Protein AF-A0A8H5HYQ1-F1 (afdb_monomer_lite)

Structure (mmCIF, N/CA/C/O backbone):
data_AF-A0A8H5HYQ1-F1
#
_entry.id   AF-A0A8H5HYQ1-F1
#
loop_
_atom_site.group_PDB
_atom_site.id
_atom_site.type_symbol
_atom_site.label_atom_id
_atom_site.label_alt_id
_atom_site.label_comp_id
_atom_site.label_asym_id
_atom_site.label_entity_id
_atom_site.label_seq_id
_atom_site.pdbx_PDB_ins_code
_atom_site.Cartn_x
_atom_site.Cartn_y
_atom_site.Cartn_z
_atom_site.occupancy
_atom_site.B_iso_or_equiv
_atom_site.auth_seq_id
_atom_site.auth_comp_id
_atom_site.auth_asym_id
_atom_site.auth_atom_id
_atom_site.pdbx_PDB_model_num
ATOM 1 N N . MET A 1 1 ? 40.326 -17.435 -28.764 1.00 46.94 1 MET A N 1
ATOM 2 C CA . MET A 1 1 ? 39.701 -17.012 -30.034 1.00 46.94 1 MET A CA 1
ATOM 3 C C . MET A 1 1 ? 38.379 -17.760 -30.106 1.00 46.94 1 MET A C 1
ATOM 5 O O . MET A 1 1 ? 38.432 -18.974 -30.221 1.00 46.94 1 MET A O 1
ATOM 9 N N . ARG A 1 2 ? 37.242 -17.091 -29.858 1.00 49.41 2 ARG A N 1
ATOM 10 C CA . ARG A 1 2 ? 35.913 -17.736 -29.906 1.00 49.41 2 ARG A CA 1
ATOM 11 C C . ARG A 1 2 ? 35.528 -17.950 -31.368 1.00 49.41 2 ARG A C 1
ATOM 13 O O . ARG A 1 2 ? 35.773 -17.050 -32.174 1.00 49.41 2 ARG A O 1
ATOM 20 N N . ARG A 1 3 ? 35.008 -19.128 -31.711 1.00 57.31 3 ARG A N 1
ATOM 21 C CA . ARG A 1 3 ? 34.510 -19.424 -33.058 1.00 57.31 3 ARG A CA 1
ATOM 22 C C . ARG A 1 3 ? 33.040 -18.992 -33.156 1.00 57.31 3 ARG A C 1
ATOM 24 O O . ARG A 1 3 ? 32.338 -18.969 -32.151 1.00 57.31 3 ARG A O 1
ATOM 31 N N . ALA A 1 4 ? 32.608 -18.559 -34.339 1.00 58.28 4 ALA A N 1
ATOM 32 C CA . ALA A 1 4 ? 31.285 -17.952 -34.549 1.00 58.28 4 ALA A CA 1
ATOM 33 C C . ALA A 1 4 ? 30.111 -18.942 -34.385 1.00 58.28 4 ALA A C 1
ATOM 35 O O . ALA A 1 4 ? 28.963 -18.530 -34.296 1.00 58.28 4 ALA A O 1
ATOM 36 N N . ASP A 1 5 ? 30.403 -20.239 -34.350 1.00 63.41 5 ASP A N 1
ATOM 37 C CA . ASP A 1 5 ? 29.466 -21.348 -34.176 1.00 63.41 5 ASP A CA 1
ATOM 38 C C . ASP A 1 5 ? 29.209 -21.724 -32.704 1.00 63.41 5 ASP A C 1
ATOM 40 O O . ASP A 1 5 ? 28.257 -22.445 -32.428 1.00 63.41 5 ASP A O 1
ATOM 44 N N . GLU A 1 6 ? 29.987 -21.192 -31.754 1.00 57.41 6 GLU A N 1
ATOM 45 C CA . GLU A 1 6 ? 29.862 -21.466 -30.308 1.00 57.41 6 GLU A CA 1
ATOM 46 C C . GLU A 1 6 ? 29.068 -20.377 -29.552 1.00 57.41 6 GLU A C 1
ATOM 48 O O . GLU A 1 6 ? 28.927 -20.432 -28.332 1.00 57.41 6 GLU A O 1
ATOM 53 N N . GLU A 1 7 ? 28.542 -19.358 -30.245 1.00 50.81 7 GLU A N 1
ATOM 54 C CA . GLU A 1 7 ? 27.886 -18.197 -29.611 1.00 50.81 7 GLU A CA 1
ATOM 55 C C . GLU A 1 7 ? 26.589 -18.557 -28.853 1.00 50.81 7 GLU A C 1
ATOM 57 O O . GLU A 1 7 ? 26.185 -17.826 -27.947 1.00 50.81 7 GLU A O 1
ATOM 62 N N . PHE A 1 8 ? 25.974 -19.701 -29.173 1.00 57.28 8 PHE A N 1
ATOM 63 C CA . PHE A 1 8 ? 24.719 -20.174 -28.573 1.00 57.28 8 PHE A CA 1
ATOM 64 C C . PHE A 1 8 ? 24.861 -21.460 -27.740 1.00 57.28 8 PHE A C 1
ATOM 66 O O . PHE A 1 8 ? 23.849 -21.997 -27.294 1.00 57.28 8 PHE A O 1
ATOM 73 N N . GLU A 1 9 ? 26.084 -21.952 -27.524 1.00 61.59 9 GLU A N 1
ATOM 74 C CA . GLU A 1 9 ? 26.350 -23.053 -26.586 1.00 61.59 9 GLU A CA 1
ATOM 75 C C . GLU A 1 9 ? 26.058 -22.591 -25.151 1.00 61.59 9 GLU A C 1
ATOM 77 O O . GLU A 1 9 ? 26.512 -21.519 -24.741 1.00 61.59 9 GLU A O 1
ATOM 82 N N . GLU A 1 10 ? 25.309 -23.379 -24.370 1.00 56.66 10 GLU A N 1
ATOM 83 C CA . GLU A 1 10 ? 24.928 -23.008 -22.995 1.00 56.66 10 GLU A CA 1
ATOM 84 C C . GLU A 1 10 ? 26.160 -22.772 -22.103 1.00 56.66 10 GLU A C 1
ATOM 86 O O . GLU A 1 10 ? 26.156 -21.852 -21.284 1.00 56.66 10 GLU A O 1
ATOM 91 N N . ASP A 1 11 ? 27.253 -23.502 -22.348 1.00 58.78 11 ASP A N 1
ATOM 92 C CA . ASP A 1 11 ? 28.550 -23.328 -21.676 1.00 58.78 11 ASP A CA 1
ATOM 93 C C . ASP A 1 11 ? 29.248 -21.994 -22.024 1.00 58.78 11 ASP A C 1
ATOM 95 O O . ASP A 1 11 ? 30.175 -21.559 -21.332 1.00 58.78 11 ASP A O 1
ATOM 99 N N . CYS A 1 12 ? 28.802 -21.312 -23.085 1.00 59.34 12 CYS A N 1
ATOM 100 C CA . CYS A 1 12 ? 29.302 -20.009 -23.529 1.00 59.34 12 CYS A CA 1
ATOM 101 C C . CYS A 1 12 ? 28.401 -18.831 -23.113 1.00 59.34 12 CYS A C 1
ATOM 103 O O . CYS A 1 12 ? 28.794 -17.668 -23.288 1.00 59.34 12 CYS A O 1
ATOM 105 N N . LEU A 1 13 ? 27.229 -19.097 -22.524 1.00 56.34 13 LEU A N 1
ATOM 106 C CA . LEU A 1 13 ? 26.311 -18.078 -22.022 1.00 56.34 13 LEU A CA 1
ATOM 107 C C . LEU A 1 13 ? 26.625 -17.746 -20.559 1.00 56.34 13 LEU A C 1
ATOM 109 O O . LEU A 1 13 ? 26.404 -18.533 -19.646 1.00 56.34 13 LEU A O 1
ATOM 113 N N . VAL A 1 14 ? 27.098 -16.524 -20.304 1.00 65.12 14 VAL A N 1
ATOM 114 C CA . VAL A 1 14 ? 27.199 -16.006 -18.931 1.00 65.12 14 VAL A CA 1
ATOM 115 C C . VAL A 1 14 ? 25.794 -15.596 -18.470 1.00 65.12 14 VAL A C 1
ATOM 117 O O . VAL A 1 14 ? 25.208 -14.704 -19.097 1.00 65.12 14 VAL A O 1
ATOM 120 N N . PRO A 1 15 ? 25.245 -16.163 -17.375 1.00 55.78 15 PRO A N 1
ATOM 121 C CA . PRO A 1 15 ? 23.954 -15.740 -16.850 1.00 55.78 15 PRO A CA 1
ATOM 122 C C . PRO A 1 15 ? 24.018 -14.259 -16.478 1.00 55.78 15 PRO A C 1
ATOM 124 O O . PRO A 1 15 ? 24.694 -13.858 -15.531 1.00 55.78 15 PRO A O 1
ATOM 127 N N . THR A 1 16 ? 23.319 -13.420 -17.236 1.00 52.16 16 THR A N 1
ATOM 128 C CA . THR A 1 16 ? 23.173 -12.002 -16.917 1.00 52.16 16 THR A CA 1
ATOM 129 C C . THR A 1 16 ? 21.779 -11.787 -16.360 1.00 52.16 16 THR A C 1
ATOM 131 O O . THR A 1 16 ? 20.775 -12.001 -17.036 1.00 52.16 16 THR A O 1
ATOM 134 N N . PHE A 1 17 ? 21.703 -11.361 -15.098 1.00 52.72 17 PHE A N 1
ATOM 135 C CA . PHE A 1 17 ? 20.445 -10.926 -14.505 1.00 52.72 17 PHE A CA 1
ATOM 136 C C . PHE A 1 17 ? 20.008 -9.625 -15.190 1.00 52.72 17 PHE A C 1
ATOM 138 O O . PHE A 1 17 ? 20.363 -8.524 -14.765 1.00 52.72 17 PHE A O 1
ATOM 145 N N . LYS A 1 18 ? 19.256 -9.737 -16.289 1.00 52.75 18 LYS A N 1
ATOM 146 C CA . LYS A 1 18 ? 18.544 -8.603 -16.881 1.00 52.75 18 LYS A CA 1
ATOM 147 C C . LYS A 1 18 ? 17.372 -8.265 -15.972 1.00 52.75 18 LYS A C 1
ATOM 149 O O . LYS A 1 18 ? 16.269 -8.782 -16.124 1.00 52.75 18 LYS A O 1
ATOM 154 N N . GLN A 1 19 ? 17.627 -7.405 -14.993 1.00 58.91 19 GLN A N 1
ATOM 155 C CA . GLN A 1 19 ? 16.556 -6.802 -14.217 1.00 58.91 19 GLN A CA 1
ATOM 156 C C . GLN A 1 19 ? 15.651 -6.023 -15.178 1.00 58.91 19 GLN A C 1
ATOM 158 O O . GLN A 1 19 ? 16.156 -5.211 -15.955 1.00 58.91 19 GLN A O 1
ATOM 163 N N . SER A 1 20 ? 14.338 -6.275 -15.138 1.00 64.12 20 SER A N 1
ATOM 164 C CA . SER A 1 20 ? 13.378 -5.488 -15.921 1.00 64.12 20 SER A CA 1
ATOM 165 C C . SER A 1 20 ? 13.634 -3.995 -15.699 1.00 64.12 20 SER A C 1
ATOM 167 O O . SER A 1 20 ? 13.872 -3.546 -14.569 1.00 64.12 20 SER A O 1
ATOM 169 N N . THR A 1 21 ? 13.615 -3.231 -16.789 1.00 69.31 21 THR A N 1
ATOM 170 C CA . THR A 1 21 ? 13.763 -1.771 -16.760 1.00 69.31 21 THR A CA 1
ATOM 171 C C . THR A 1 21 ? 12.547 -1.094 -16.132 1.00 69.31 21 THR A C 1
ATOM 173 O O . THR A 1 21 ? 12.646 0.054 -15.705 1.00 69.31 21 THR A O 1
ATOM 176 N N . VAL A 1 22 ? 11.426 -1.813 -16.020 1.00 78.44 22 VAL A N 1
ATOM 177 C CA . VAL A 1 22 ? 10.178 -1.332 -15.430 1.00 78.44 22 VAL A CA 1
ATOM 178 C C . VAL A 1 22 ? 10.006 -1.890 -14.022 1.00 78.44 22 VAL A C 1
ATOM 180 O O . VAL A 1 22 ? 10.185 -3.085 -13.775 1.00 78.44 22 VAL A O 1
ATOM 183 N N . ARG A 1 23 ? 9.642 -1.011 -13.085 1.00 82.88 23 ARG A N 1
ATOM 184 C CA . ARG A 1 23 ? 9.325 -1.357 -11.697 1.00 82.88 23 ARG A CA 1
ATOM 185 C C . ARG A 1 23 ? 8.130 -0.542 -11.238 1.00 82.88 23 ARG A C 1
ATOM 187 O O . ARG A 1 23 ? 8.008 0.623 -11.599 1.00 82.88 23 ARG A O 1
ATOM 194 N N . VAL A 1 24 ? 7.308 -1.157 -10.402 1.00 87.25 24 VAL A N 1
ATOM 195 C CA . VAL A 1 24 ? 6.217 -0.499 -9.684 1.00 87.25 24 VAL A CA 1
ATOM 196 C C . VAL A 1 24 ? 6.456 -0.640 -8.192 1.00 87.25 24 VAL A C 1
ATOM 198 O O . VAL A 1 24 ? 7.019 -1.640 -7.737 1.00 87.25 24 VAL A O 1
ATOM 201 N N . MET A 1 25 ? 6.028 0.362 -7.437 1.00 89.75 25 MET A N 1
ATOM 202 C CA . MET A 1 25 ? 5.930 0.270 -5.991 1.00 89.75 25 MET A CA 1
ATOM 203 C C . MET A 1 25 ? 4.475 0.015 -5.641 1.00 89.75 25 MET A C 1
ATOM 205 O O . MET A 1 25 ? 3.593 0.700 -6.145 1.00 89.75 25 MET A O 1
ATOM 209 N N . VAL A 1 26 ? 4.223 -0.997 -4.823 1.00 92.06 26 VAL A N 1
ATOM 210 C CA . VAL A 1 26 ? 2.867 -1.432 -4.499 1.00 92.06 26 VAL A CA 1
ATOM 211 C C . VAL A 1 26 ? 2.706 -1.386 -2.992 1.00 92.06 26 VAL A C 1
ATOM 213 O O . VAL A 1 26 ? 3.588 -1.839 -2.262 1.00 92.06 26 VAL A O 1
ATOM 216 N N . TRP A 1 27 ? 1.580 -0.853 -2.539 1.00 93.69 27 TRP A N 1
ATOM 217 C CA . TRP A 1 27 ? 1.138 -0.961 -1.160 1.00 93.69 27 TRP A CA 1
ATOM 218 C C . TRP A 1 27 ? -0.119 -1.818 -1.097 1.00 93.69 27 TRP A C 1
ATOM 220 O O . TRP A 1 27 ? -0.983 -1.751 -1.969 1.00 93.69 27 TRP A O 1
ATOM 230 N N . GLY A 1 28 ? -0.247 -2.610 -0.043 1.00 95.06 28 GLY A N 1
ATOM 231 C CA . GLY A 1 28 ? -1.496 -3.283 0.261 1.00 95.06 28 GLY A CA 1
ATOM 232 C C . GLY A 1 28 ? -1.546 -3.729 1.707 1.00 95.06 28 GLY A C 1
ATOM 233 O O . GLY A 1 28 ? -0.529 -3.748 2.403 1.00 95.06 28 GLY A O 1
ATOM 234 N N . CYS A 1 29 ? -2.739 -4.096 2.155 1.00 94.44 29 CYS A N 1
ATOM 235 C CA . CYS A 1 29 ? -2.942 -4.645 3.486 1.00 94.44 29 CYS A CA 1
ATOM 236 C C . CYS A 1 29 ? -3.844 -5.879 3.447 1.00 94.44 29 CYS A C 1
ATOM 238 O O . CYS A 1 29 ? -4.582 -6.129 2.493 1.00 94.44 29 CYS A O 1
ATOM 240 N N . ILE A 1 30 ? -3.765 -6.683 4.501 1.00 94.00 30 ILE A N 1
ATOM 241 C CA . ILE A 1 30 ? -4.589 -7.875 4.676 1.00 94.00 30 ILE A CA 1
ATOM 242 C C . ILE A 1 30 ? -5.106 -7.924 6.104 1.00 94.00 30 ILE A C 1
ATOM 244 O O . ILE A 1 30 ? -4.496 -7.391 7.028 1.00 94.00 30 ILE A O 1
ATOM 248 N N . MET A 1 31 ? -6.222 -8.615 6.287 1.00 91.12 31 MET A N 1
ATOM 249 C CA . MET A 1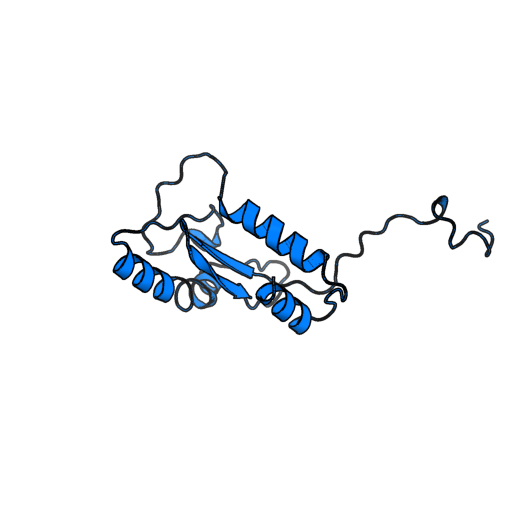 31 ? -6.760 -8.934 7.600 1.00 91.12 31 MET A CA 1
ATOM 250 C C . MET A 1 31 ? -7.282 -10.372 7.608 1.00 91.12 31 MET A C 1
ATOM 252 O O . MET A 1 31 ? -7.491 -10.990 6.562 1.00 91.12 31 MET A O 1
ATOM 256 N N . LYS A 1 32 ? -7.544 -10.922 8.796 1.00 90.25 32 LYS A N 1
ATOM 257 C CA . LYS A 1 32 ? -8.085 -12.281 8.926 1.00 90.25 32 LYS A CA 1
ATOM 258 C C . LYS A 1 32 ? -9.364 -12.444 8.089 1.00 90.25 32 LYS A C 1
ATOM 260 O O . LYS A 1 32 ? -10.386 -11.819 8.379 1.00 90.25 32 LYS A O 1
ATOM 265 N N . GLY A 1 33 ? -9.301 -13.293 7.063 1.00 91.94 33 GLY A N 1
ATOM 266 C CA . GLY A 1 33 ? -10.432 -13.622 6.190 1.00 91.94 33 GLY A CA 1
ATOM 267 C C . GLY A 1 33 ? -10.884 -12.508 5.238 1.00 91.94 33 GLY A C 1
ATOM 268 O O . GLY A 1 33 ? -11.995 -12.594 4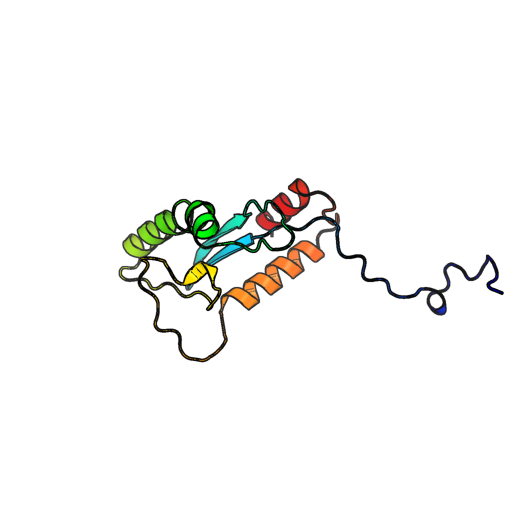.727 1.00 91.94 33 GLY A O 1
ATOM 269 N N . LYS A 1 34 ? -10.091 -11.451 5.016 1.00 92.69 34 LYS A N 1
ATOM 270 C CA . LYS A 1 34 ? -10.418 -10.389 4.048 1.00 92.69 34 LYS A CA 1
ATOM 271 C C . LYS A 1 34 ? -9.132 -9.785 3.475 1.00 92.69 34 LYS A C 1
ATOM 273 O O . LYS A 1 34 ? -8.213 -9.438 4.215 1.00 92.69 34 LYS A O 1
ATOM 278 N N . LYS A 1 35 ? -9.058 -9.688 2.146 1.00 93.94 35 LYS A N 1
ATOM 279 C CA . LYS A 1 35 ? -8.024 -8.895 1.471 1.00 93.94 35 LYS A CA 1
ATOM 280 C C . LYS A 1 35 ? -8.366 -7.417 1.671 1.00 93.94 35 LYS A C 1
ATOM 282 O O . LYS A 1 35 ? -9.540 -7.052 1.592 1.00 93.94 35 LYS A O 1
ATOM 287 N N . GLY A 1 36 ? -7.366 -6.603 1.978 1.00 94.50 36 GLY A N 1
ATOM 288 C CA . GLY A 1 36 ? -7.504 -5.155 1.951 1.00 94.50 36 GLY A CA 1
ATOM 289 C C . GLY A 1 36 ? -7.233 -4.597 0.554 1.00 94.50 36 GLY A C 1
ATOM 290 O O . GLY A 1 36 ? -7.078 -5.365 -0.403 1.00 94.50 36 GLY A O 1
ATOM 291 N N . PRO A 1 37 ? -7.183 -3.266 0.424 1.00 95.75 37 PRO A N 1
ATOM 292 C CA . PRO A 1 37 ? -6.833 -2.617 -0.826 1.00 95.75 37 PRO A CA 1
ATOM 293 C C . PRO A 1 37 ? -5.416 -2.988 -1.275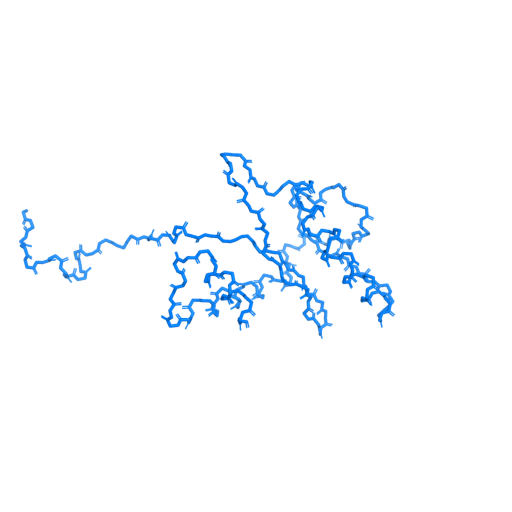 1.00 95.75 37 PRO A C 1
ATOM 295 O O . PRO A 1 37 ? -4.528 -3.217 -0.451 1.00 95.75 37 PRO A O 1
ATOM 298 N N . LEU A 1 38 ? -5.213 -2.996 -2.590 1.00 95.62 38 LEU A N 1
ATOM 299 C CA . LEU A 1 38 ? -3.917 -3.094 -3.252 1.00 95.62 38 LEU A CA 1
ATOM 300 C C . LEU A 1 38 ? -3.807 -1.883 -4.177 1.00 95.62 38 LEU A C 1
ATOM 302 O O . LEU A 1 38 ? -4.671 -1.705 -5.031 1.00 95.62 38 LEU A O 1
ATOM 306 N N . THR A 1 39 ? -2.797 -1.040 -3.987 1.00 94.25 39 THR A N 1
ATOM 307 C CA . THR A 1 39 ? -2.615 0.201 -4.746 1.00 94.25 39 THR A CA 1
ATOM 308 C C . THR A 1 39 ? -1.195 0.303 -5.281 1.00 94.25 39 THR A C 1
ATOM 310 O O . THR A 1 39 ? -0.231 -0.044 -4.592 1.00 94.25 39 THR A O 1
ATOM 313 N N . VAL A 1 40 ? -1.058 0.785 -6.512 1.00 92.81 40 VAL A N 1
ATOM 314 C CA . VAL A 1 40 ? 0.244 1.135 -7.080 1.00 92.81 40 VAL A CA 1
ATOM 315 C C . VAL A 1 40 ? 0.549 2.582 -6.720 1.00 92.81 40 VAL A C 1
ATOM 317 O O . VAL A 1 40 ? -0.260 3.473 -6.953 1.00 92.81 40 VAL A O 1
ATOM 320 N N . MET A 1 41 ? 1.721 2.805 -6.138 1.00 91.00 41 MET A N 1
ATOM 321 C CA . MET A 1 41 ? 2.182 4.120 -5.714 1.00 91.00 41 MET A CA 1
ATOM 322 C C . MET A 1 41 ? 2.947 4.810 -6.843 1.00 91.00 41 MET A C 1
ATOM 324 O O . MET A 1 41 ? 3.786 4.194 -7.511 1.00 91.00 41 MET A O 1
ATOM 328 N N . GLU A 1 42 ? 2.714 6.108 -7.011 1.00 85.00 42 GLU A N 1
ATOM 329 C CA . GLU A 1 42 ? 3.486 6.934 -7.932 1.00 85.00 42 GLU A CA 1
ATOM 330 C C . GLU A 1 42 ? 4.872 7.206 -7.346 1.00 85.00 42 GLU A C 1
ATOM 332 O O . GLU A 1 42 ? 5.023 7.775 -6.260 1.00 85.00 42 GLU A O 1
ATOM 337 N N . TYR A 1 43 ? 5.905 6.813 -8.091 1.00 71.88 43 TYR A N 1
ATOM 338 C CA . TYR A 1 43 ? 7.293 6.920 -7.663 1.00 71.88 43 TYR A CA 1
ATOM 339 C C . TYR A 1 43 ? 8.104 7.786 -8.631 1.00 71.88 43 TYR A C 1
ATOM 341 O O . TYR A 1 43 ? 8.431 7.366 -9.738 1.00 71.88 43 TYR A O 1
ATOM 349 N N . ALA A 1 44 ? 8.483 8.989 -8.192 1.00 59.84 44 ALA A N 1
ATOM 350 C CA . ALA A 1 44 ? 9.186 9.966 -9.030 1.00 59.84 44 ALA A CA 1
ATOM 351 C C . ALA A 1 44 ? 10.701 9.711 -9.205 1.00 59.84 44 ALA A C 1
ATOM 353 O O . ALA A 1 44 ? 11.359 10.467 -9.908 1.00 59.84 44 ALA A O 1
ATOM 354 N N . GLY A 1 45 ? 11.271 8.672 -8.577 1.00 54.91 45 GLY A N 1
ATOM 355 C CA . GLY A 1 45 ? 12.640 8.204 -8.836 1.00 54.91 45 GLY A CA 1
ATOM 356 C C . GLY A 1 45 ? 13.749 9.257 -8.701 1.00 54.91 45 GLY A C 1
ATOM 357 O O . GLY A 1 45 ? 14.211 9.824 -9.683 1.00 54.91 45 GLY A O 1
ATOM 358 N N . GLY A 1 46 ? 14.271 9.452 -7.487 1.00 52.25 46 GLY A N 1
ATOM 359 C CA . GLY A 1 46 ? 15.466 10.274 -7.244 1.00 52.25 46 GLY A CA 1
ATOM 360 C C . GLY A 1 46 ? 16.609 9.481 -6.610 1.00 52.25 46 GLY A C 1
ATOM 361 O O . GLY A 1 46 ? 16.366 8.519 -5.887 1.00 52.25 46 GLY A O 1
ATOM 362 N N . LYS A 1 47 ? 17.865 9.931 -6.790 1.00 48.19 47 LYS A N 1
ATOM 363 C CA . LYS A 1 47 ? 19.099 9.322 -6.223 1.00 48.19 47 LYS A CA 1
ATOM 364 C C . LYS A 1 47 ? 19.112 9.163 -4.681 1.00 48.19 47 LYS A C 1
ATOM 366 O O . LYS A 1 47 ? 20.056 8.597 -4.144 1.00 48.19 47 LYS A O 1
ATOM 371 N N . LYS A 1 48 ? 18.090 9.665 -3.974 1.00 51.00 48 LYS A N 1
ATOM 372 C CA . LYS A 1 48 ? 17.869 9.542 -2.518 1.00 51.00 48 LYS A CA 1
ATOM 373 C C . LYS A 1 48 ? 16.427 9.153 -2.129 1.00 51.00 48 LYS A C 1
ATOM 375 O O . LYS A 1 48 ? 16.095 9.169 -0.950 1.00 51.00 48 LYS A O 1
ATOM 380 N N . GLY A 1 49 ? 15.537 8.908 -3.089 1.00 57.44 49 GLY A N 1
ATOM 381 C CA . GLY A 1 49 ? 14.097 9.059 -2.870 1.00 57.44 49 GLY A CA 1
ATOM 382 C C . GLY A 1 49 ? 13.362 7.751 -2.646 1.00 57.44 49 GLY A C 1
ATOM 383 O O . GLY A 1 49 ? 12.720 7.299 -3.573 1.00 57.44 49 GLY A O 1
ATOM 384 N N . GLY A 1 50 ? 13.415 7.170 -1.447 1.00 71.31 50 GLY A N 1
ATOM 385 C CA . GLY A 1 50 ? 12.382 6.215 -1.022 1.00 71.31 50 GLY A CA 1
ATOM 386 C C . GLY A 1 50 ? 11.037 6.918 -0.783 1.00 71.31 50 GLY A C 1
ATOM 387 O O . GLY A 1 50 ? 10.963 8.149 -0.808 1.00 71.31 50 GLY A O 1
ATOM 388 N N . ILE A 1 51 ? 9.977 6.152 -0.515 1.00 81.25 51 ILE A N 1
ATOM 389 C CA . ILE A 1 51 ? 8.729 6.725 0.010 1.00 81.25 51 ILE A CA 1
ATOM 390 C C . ILE A 1 51 ? 9.055 7.443 1.318 1.00 81.25 51 ILE A C 1
ATOM 392 O O . ILE A 1 51 ? 9.645 6.854 2.222 1.00 81.25 51 ILE A O 1
ATOM 396 N N . ASN A 1 52 ? 8.708 8.725 1.401 1.00 85.69 52 ASN A N 1
ATOM 397 C CA . ASN A 1 52 ? 8.791 9.486 2.643 1.00 85.69 52 ASN A CA 1
ATOM 398 C C . ASN A 1 52 ? 7.418 9.516 3.329 1.00 85.69 52 ASN A C 1
ATOM 400 O O . ASN A 1 52 ? 6.411 9.128 2.735 1.00 85.69 52 ASN A O 1
ATOM 404 N N . ALA A 1 53 ? 7.378 9.989 4.575 1.00 84.62 53 ALA A N 1
ATOM 405 C CA . ALA A 1 53 ? 6.146 10.028 5.360 1.00 84.62 53 ALA A CA 1
ATOM 406 C C . ALA A 1 53 ? 5.017 10.811 4.667 1.00 84.62 53 ALA A C 1
ATOM 408 O O . ALA A 1 53 ? 3.876 10.365 4.696 1.00 84.62 53 ALA A O 1
ATOM 409 N N . ARG A 1 54 ? 5.338 11.917 3.978 1.00 85.56 54 ARG A N 1
ATOM 410 C CA . ARG A 1 54 ? 4.349 12.728 3.255 1.00 85.56 54 ARG A CA 1
ATOM 411 C C . ARG A 1 54 ? 3.728 11.966 2.084 1.00 85.56 54 ARG A C 1
ATOM 413 O O . ARG A 1 54 ? 2.514 11.902 1.986 1.00 85.56 54 ARG A O 1
ATOM 420 N N . ILE A 1 55 ? 4.550 11.344 1.237 1.00 88.06 55 ILE A N 1
ATOM 421 C CA . ILE A 1 55 ? 4.073 10.536 0.102 1.00 88.06 55 ILE A CA 1
ATOM 422 C C . ILE A 1 55 ? 3.242 9.354 0.609 1.00 88.06 55 ILE A C 1
ATOM 424 O O . ILE A 1 55 ? 2.203 9.037 0.038 1.00 88.06 55 ILE A O 1
ATOM 428 N N . TYR A 1 56 ? 3.682 8.712 1.694 1.00 89.19 56 TYR A N 1
ATOM 429 C CA . TYR A 1 56 ? 2.924 7.632 2.316 1.00 89.19 56 TYR A CA 1
ATOM 430 C C . TYR A 1 56 ? 1.562 8.118 2.823 1.00 89.19 56 TYR A C 1
ATOM 432 O O . TYR A 1 56 ? 0.550 7.460 2.612 1.00 89.19 56 TYR A O 1
ATOM 440 N N . GLN A 1 57 ? 1.504 9.298 3.432 1.00 88.06 57 GLN A N 1
ATOM 441 C CA . GLN A 1 57 ? 0.244 9.874 3.877 1.00 88.06 57 GLN A CA 1
ATOM 442 C C . GLN A 1 57 ? -0.690 10.201 2.701 1.00 88.06 57 GLN A C 1
ATOM 444 O O . GLN A 1 57 ? -1.813 9.701 2.653 1.00 88.06 57 GLN A O 1
ATOM 449 N N . GLU A 1 58 ? -0.189 10.960 1.724 1.00 90.00 58 GLU A N 1
ATOM 450 C CA . GLU A 1 58 ? -0.953 11.472 0.580 1.00 90.00 58 GLU A CA 1
ATOM 451 C C . GLU A 1 58 ? -1.441 10.370 -0.367 1.00 90.00 58 GLU A C 1
ATOM 453 O O . GLU A 1 58 ? -2.514 10.508 -0.946 1.00 90.00 58 GLU A O 1
ATOM 458 N N . GLN A 1 59 ? -0.672 9.288 -0.550 1.00 92.19 59 GLN A N 1
ATOM 459 C CA . GLN A 1 59 ? -1.012 8.222 -1.504 1.00 92.19 59 GLN A CA 1
ATOM 460 C C . GLN A 1 59 ? -1.571 6.954 -0.854 1.00 92.19 59 GLN A C 1
ATOM 462 O O . GLN A 1 59 ? -2.211 6.158 -1.540 1.00 92.19 59 GLN A O 1
ATOM 467 N N . VAL A 1 60 ? -1.318 6.727 0.439 1.00 92.38 60 VAL A N 1
ATOM 468 C CA . VAL A 1 60 ? -1.702 5.480 1.115 1.00 92.38 60 VAL A CA 1
ATOM 469 C C . VAL A 1 60 ? -2.617 5.732 2.299 1.00 92.38 60 VAL A C 1
ATOM 471 O O . VAL A 1 60 ? -3.718 5.185 2.321 1.00 92.38 60 VAL A O 1
ATOM 474 N N . LEU A 1 61 ? -2.190 6.508 3.297 1.00 90.50 61 LEU A N 1
ATOM 475 C CA . LEU A 1 61 ? -2.951 6.597 4.545 1.00 90.50 61 LEU A CA 1
ATOM 476 C C . LEU A 1 61 ? -4.317 7.237 4.329 1.00 90.50 61 LEU A C 1
ATOM 478 O O . LEU A 1 61 ? -5.330 6.616 4.646 1.00 90.50 61 LEU A O 1
ATOM 482 N N . ASP A 1 62 ? -4.336 8.429 3.744 1.00 90.38 62 ASP A N 1
ATOM 483 C CA . ASP A 1 62 ? -5.553 9.223 3.622 1.00 90.38 62 ASP A CA 1
ATOM 484 C C . ASP A 1 62 ? -6.510 8.664 2.552 1.00 90.38 62 ASP A C 1
ATOM 486 O O . ASP A 1 62 ? -7.686 8.459 2.866 1.00 90.38 62 ASP A O 1
ATOM 490 N N . PRO A 1 63 ? -6.070 8.355 1.312 1.00 94.50 63 PRO A N 1
ATOM 491 C CA . PRO A 1 63 ? -7.002 7.918 0.272 1.00 94.50 63 PRO A CA 1
ATOM 492 C C . PRO A 1 63 ? -7.315 6.416 0.283 1.00 94.50 63 PRO A C 1
ATOM 494 O O . PRO A 1 63 ? -8.326 6.017 -0.295 1.00 94.50 63 PRO A O 1
ATOM 497 N N . VAL A 1 64 ? -6.474 5.568 0.892 1.00 95.19 64 VAL A N 1
ATOM 498 C CA . VAL A 1 64 ? -6.606 4.102 0.777 1.00 95.19 64 VAL A CA 1
ATOM 499 C C . VAL A 1 64 ? -6.858 3.434 2.124 1.00 95.19 64 VAL A C 1
ATOM 501 O O . VAL A 1 64 ? -7.853 2.721 2.280 1.00 95.19 64 VAL A O 1
ATOM 504 N N . LEU A 1 65 ? -5.976 3.637 3.105 1.00 92.94 65 LEU A N 1
ATOM 505 C CA . LEU A 1 65 ? -6.077 2.944 4.386 1.00 92.94 65 LEU A CA 1
ATOM 506 C C . LEU A 1 65 ? -7.234 3.479 5.226 1.00 92.94 65 LEU A C 1
ATOM 508 O O . LEU A 1 65 ? -7.968 2.670 5.780 1.00 92.94 65 LEU A O 1
ATOM 512 N N . LEU A 1 66 ? -7.412 4.798 5.323 1.00 91.25 66 LEU A N 1
ATOM 513 C CA . LEU A 1 66 ? -8.421 5.407 6.188 1.00 91.25 66 LEU A CA 1
ATOM 514 C C . LEU A 1 66 ? -9.858 4.993 5.808 1.00 91.25 66 LEU A C 1
ATOM 516 O O . LEU A 1 66 ? -10.570 4.525 6.697 1.00 91.25 66 LEU A O 1
ATOM 520 N N . PRO A 1 67 ? -10.292 5.033 4.528 1.00 94.25 67 PRO A N 1
ATOM 521 C CA . PRO A 1 67 ? -11.619 4.542 4.150 1.00 94.25 67 PRO A CA 1
ATOM 522 C C . PRO A 1 67 ? -11.815 3.056 4.471 1.00 94.25 67 PRO A C 1
ATOM 524 O O . PRO A 1 67 ? -12.854 2.661 5.004 1.00 94.25 67 PRO A O 1
ATOM 527 N N . PHE A 1 68 ? -10.801 2.230 4.190 1.00 94.62 68 PHE A N 1
ATOM 528 C CA . PHE A 1 68 ? -10.848 0.805 4.505 1.00 94.62 68 PHE A CA 1
ATOM 529 C C . PHE A 1 68 ? -10.904 0.562 6.014 1.00 94.62 68 PHE A C 1
ATOM 531 O O . PHE A 1 68 ? -11.685 -0.272 6.461 1.00 94.62 68 PHE A O 1
ATOM 538 N N . TRP A 1 69 ? -10.119 1.306 6.796 1.00 91.69 69 TRP A N 1
ATOM 539 C CA . TRP A 1 69 ? -10.091 1.253 8.254 1.00 91.69 69 TRP A CA 1
ATOM 540 C C . TRP A 1 69 ? -11.465 1.557 8.837 1.00 91.69 69 TRP A C 1
ATOM 542 O O . TRP A 1 69 ? -12.003 0.734 9.571 1.00 91.69 69 TRP A O 1
ATOM 552 N N . THR A 1 70 ? -12.062 2.692 8.463 1.00 91.62 70 THR A N 1
ATOM 553 C CA . THR A 1 70 ? -13.397 3.086 8.926 1.00 91.62 70 THR A CA 1
ATOM 554 C C . THR A 1 70 ? -14.436 2.022 8.579 1.00 91.62 70 THR A C 1
ATOM 556 O O . THR A 1 70 ? -15.262 1.668 9.421 1.00 91.62 70 THR A O 1
ATOM 559 N N . GLN A 1 71 ? -14.363 1.448 7.372 1.00 94.31 71 GLN A N 1
ATOM 560 C CA . GLN A 1 71 ? -15.232 0.340 6.989 1.00 94.31 71 GLN A CA 1
ATOM 561 C C . GLN A 1 71 ? -15.038 -0.873 7.911 1.00 94.31 71 GLN A C 1
ATOM 563 O O . GLN A 1 71 ? -16.010 -1.363 8.485 1.00 94.31 71 GLN A O 1
ATOM 568 N N . VAL A 1 72 ? -13.813 -1.377 8.078 1.00 93.25 72 VAL A N 1
ATOM 569 C CA . VAL A 1 72 ? -13.587 -2.607 8.857 1.00 93.25 72 VAL A CA 1
ATOM 570 C C . VAL A 1 72 ? -13.811 -2.412 10.351 1.00 93.25 72 VAL A C 1
ATOM 572 O O . VAL A 1 72 ? -14.244 -3.352 11.013 1.00 93.25 72 VAL A O 1
ATOM 575 N N . GLU A 1 73 ? -13.566 -1.212 10.873 1.00 91.62 73 GLU A N 1
ATOM 576 C CA . GLU A 1 73 ? -13.863 -0.856 12.257 1.00 91.62 73 GLU A CA 1
ATOM 577 C C . GLU A 1 73 ? -15.377 -0.849 12.498 1.00 91.62 73 GLU A C 1
ATOM 579 O O . GLU A 1 73 ? -15.852 -1.413 13.482 1.00 91.62 73 GLU A O 1
ATOM 584 N N . SER A 1 74 ? -16.159 -0.321 11.550 1.00 94.06 74 SER A N 1
ATOM 585 C CA . SER A 1 74 ? -17.623 -0.401 11.619 1.00 94.06 74 SER A CA 1
ATOM 586 C C . SER A 1 74 ? -18.147 -1.843 11.530 1.00 94.06 74 SER A C 1
ATOM 588 O O . SER A 1 74 ? -19.116 -2.191 12.200 1.00 94.06 74 SER A O 1
ATOM 590 N N . GLU A 1 75 ? -17.491 -2.705 10.741 1.00 94.81 75 GLU A N 1
ATOM 591 C CA . GLU A 1 75 ? -17.893 -4.104 10.539 1.00 94.81 75 GLU A CA 1
ATOM 592 C C . GLU A 1 75 ? -17.490 -5.019 11.707 1.00 94.81 75 GLU A C 1
ATOM 594 O O . GLU A 1 75 ? -18.177 -6.001 11.989 1.00 94.81 75 GLU A O 1
ATOM 599 N N . ARG A 1 76 ? -16.337 -4.764 12.338 1.00 92.88 76 ARG A N 1
ATOM 600 C CA . ARG A 1 76 ? -15.686 -5.712 13.262 1.00 92.88 76 ARG A CA 1
ATOM 601 C C . ARG A 1 76 ? -15.383 -5.137 14.644 1.00 92.88 76 ARG A C 1
ATOM 603 O O . ARG A 1 76 ? -14.865 -5.864 15.490 1.00 92.88 76 ARG A O 1
ATOM 610 N N . GLY A 1 77 ? -15.715 -3.872 14.884 1.00 91.19 77 GLY A N 1
ATOM 611 C CA . GLY A 1 77 ? -15.335 -3.152 16.091 1.00 91.19 77 GLY A CA 1
ATOM 612 C C . GLY A 1 77 ? -13.849 -2.799 16.077 1.00 91.19 77 GLY A C 1
ATOM 613 O O . GLY A 1 77 ? -13.278 -2.524 15.028 1.00 91.19 77 GLY A O 1
ATOM 614 N N . SER A 1 78 ? -13.202 -2.809 17.243 1.00 86.88 78 SER A N 1
ATOM 615 C CA . SER A 1 78 ? -11.806 -2.373 17.345 1.00 86.88 78 SER A CA 1
ATOM 616 C C . SER A 1 78 ? -10.870 -3.234 16.490 1.00 86.88 78 SER A C 1
ATOM 618 O O . SER A 1 78 ? -10.772 -4.451 16.665 1.00 86.88 78 SER A O 1
ATOM 620 N N . VAL A 1 79 ? -10.161 -2.575 15.577 1.00 86.19 79 VAL A N 1
ATOM 621 C CA . VAL A 1 79 ? -9.124 -3.167 14.731 1.00 86.19 79 VAL A CA 1
ATOM 622 C C . VAL A 1 79 ? -7.760 -2.576 15.076 1.00 86.19 79 VAL A C 1
ATOM 624 O O . VAL A 1 79 ? -7.640 -1.570 15.772 1.00 86.19 79 VAL A O 1
ATOM 627 N N . SER A 1 80 ? -6.695 -3.233 14.628 1.00 85.75 80 SER A N 1
ATOM 628 C CA . SER A 1 80 ? -5.327 -2.786 14.881 1.00 85.75 80 SER A CA 1
ATOM 629 C C . SER A 1 80 ? -4.497 -2.828 13.613 1.00 85.75 80 SER A C 1
ATOM 631 O O . SER A 1 80 ? -4.642 -3.745 12.803 1.00 85.75 80 SER A O 1
ATOM 633 N N . PHE A 1 81 ? -3.612 -1.843 13.456 1.00 85.44 81 PHE A N 1
ATOM 634 C CA . PHE A 1 81 ? -2.728 -1.747 12.303 1.00 85.44 81 PHE A CA 1
ATOM 635 C C . PHE A 1 81 ? -1.327 -2.255 12.649 1.00 85.44 81 PHE A C 1
ATOM 637 O O . PHE A 1 81 ? -0.721 -1.809 13.627 1.00 85.44 81 PHE A O 1
ATOM 644 N N . GLN A 1 82 ? -0.812 -3.177 11.835 1.00 86.06 82 GLN A N 1
ATOM 645 C CA . GLN A 1 82 ? 0.575 -3.634 11.881 1.00 86.06 82 GLN A CA 1
ATOM 646 C C . GLN A 1 82 ? 1.300 -3.139 10.625 1.00 86.06 82 GLN A C 1
ATOM 648 O O . GLN A 1 82 ? 0.821 -3.324 9.509 1.00 86.06 82 GLN A O 1
ATOM 653 N N . HIS A 1 83 ? 2.475 -2.552 10.819 1.00 84.06 83 HIS A N 1
ATOM 654 C CA . HIS A 1 83 ? 3.409 -2.139 9.772 1.00 84.06 83 HIS A CA 1
ATOM 655 C C . HIS A 1 83 ? 4.850 -2.405 10.229 1.00 84.06 83 HIS A C 1
ATOM 657 O O . HIS A 1 83 ? 5.077 -2.712 11.404 1.00 84.06 83 HIS A O 1
ATOM 663 N N . ASP A 1 84 ? 5.809 -2.329 9.307 1.00 81.81 84 ASP A N 1
ATOM 664 C CA . ASP A 1 84 ? 7.231 -2.446 9.631 1.00 81.81 84 ASP A CA 1
ATOM 665 C C . ASP A 1 84 ? 7.800 -1.133 10.210 1.00 81.81 84 ASP A C 1
ATOM 667 O O . ASP A 1 84 ? 7.133 -0.096 10.258 1.00 81.81 84 ASP A O 1
ATOM 671 N N . GLY A 1 85 ? 9.059 -1.177 10.648 1.00 75.06 85 GLY A N 1
ATOM 672 C CA . GLY A 1 85 ? 9.773 -0.026 11.202 1.00 75.06 85 GLY A CA 1
ATOM 673 C C . GLY A 1 85 ? 10.361 0.935 10.162 1.00 75.06 85 GLY A C 1
ATOM 674 O O . GLY A 1 85 ? 11.355 1.592 10.473 1.00 75.06 85 GLY A O 1
ATOM 675 N N . ALA A 1 86 ? 9.836 0.996 8.931 1.00 79.12 86 ALA A N 1
ATOM 676 C CA . ALA A 1 86 ? 10.379 1.893 7.915 1.00 79.12 86 ALA A CA 1
ATOM 677 C C . ALA A 1 86 ? 10.314 3.369 8.372 1.00 79.12 86 ALA A C 1
ATOM 679 O O . ALA A 1 86 ? 9.314 3.790 8.954 1.00 79.12 86 ALA A O 1
ATOM 680 N N . PRO A 1 87 ? 11.322 4.211 8.063 1.00 77.81 87 PRO A N 1
ATOM 681 C CA . PRO A 1 87 ? 11.335 5.618 8.486 1.00 77.81 87 PRO A CA 1
ATOM 682 C C . PRO A 1 87 ? 10.141 6.455 7.997 1.00 77.81 87 PRO A C 1
ATOM 684 O O . PRO A 1 87 ? 9.842 7.504 8.555 1.00 77.81 87 PRO A O 1
ATOM 687 N N . ALA A 1 88 ? 9.441 6.017 6.947 1.00 78.75 88 ALA A N 1
ATOM 688 C CA . ALA A 1 88 ? 8.222 6.675 6.474 1.00 78.75 88 ALA A CA 1
ATOM 689 C C . ALA A 1 88 ? 7.026 6.494 7.428 1.00 78.75 88 ALA A C 1
ATOM 691 O O . ALA A 1 88 ? 6.025 7.195 7.298 1.00 78.75 88 ALA A O 1
ATOM 692 N N . HIS A 1 89 ? 7.113 5.550 8.367 1.00 75.81 89 HIS A N 1
ATOM 693 C CA . HIS A 1 89 ? 6.008 5.107 9.213 1.00 75.81 89 HIS A CA 1
ATOM 694 C C . HIS A 1 89 ? 6.001 5.733 10.614 1.00 75.81 89 HIS A C 1
ATOM 696 O O . HIS A 1 89 ? 5.058 5.515 11.372 1.00 75.81 89 HIS A O 1
ATOM 702 N N . THR A 1 90 ? 7.034 6.495 10.976 1.00 64.12 90 THR A N 1
ATOM 703 C CA . THR A 1 90 ? 7.271 6.955 12.354 1.00 64.12 90 THR A CA 1
ATOM 704 C C . THR A 1 90 ? 6.393 8.111 12.841 1.00 64.12 90 THR A C 1
ATOM 706 O O . THR A 1 90 ? 6.450 8.399 14.032 1.00 64.12 90 THR A O 1
ATOM 709 N N . ASP A 1 91 ? 5.578 8.744 11.989 1.00 58.00 91 ASP A N 1
ATOM 710 C CA . ASP A 1 91 ? 4.927 10.032 12.311 1.00 58.00 91 ASP A CA 1
ATOM 711 C C . ASP A 1 91 ? 3.397 10.057 12.112 1.00 58.00 91 ASP A C 1
ATOM 713 O O . ASP A 1 91 ? 2.818 11.093 11.801 1.00 58.00 91 ASP A O 1
ATOM 717 N N . HIS A 1 92 ? 2.716 8.913 12.258 1.00 60.97 92 HIS A N 1
ATOM 718 C CA . HIS A 1 92 ? 1.283 8.818 11.933 1.00 60.97 92 HIS A CA 1
ATOM 719 C C . HIS A 1 92 ? 0.398 8.572 13.155 1.00 60.97 92 HIS A C 1
ATOM 721 O O . HIS A 1 92 ? 0.692 7.738 14.010 1.00 60.97 92 HIS A O 1
ATOM 727 N N . SER A 1 93 ? -0.736 9.272 13.190 1.00 53.19 93 SER A N 1
ATOM 728 C CA . SER A 1 93 ? -1.768 9.294 14.240 1.00 53.19 93 SER A CA 1
ATOM 729 C C . SER A 1 93 ? -2.628 8.021 14.337 1.00 53.19 93 SER A C 1
ATOM 731 O O . SER A 1 93 ? -3.655 8.013 15.016 1.00 53.19 93 SER A O 1
ATOM 733 N N . ILE A 1 94 ? -2.219 6.926 13.691 1.00 57.16 94 ILE A N 1
ATOM 734 C CA . ILE A 1 94 ? -2.940 5.649 13.707 1.00 57.16 94 ILE A CA 1
ATOM 735 C C . ILE A 1 94 ? -2.460 4.819 14.899 1.00 57.16 94 ILE A C 1
ATOM 737 O O . ILE A 1 94 ? -1.261 4.599 15.082 1.00 57.16 94 ILE A O 1
ATOM 741 N N . SER A 1 95 ? -3.408 4.341 15.710 1.00 54.84 95 SER A N 1
ATOM 742 C CA . SER A 1 95 ? -3.138 3.457 16.847 1.00 54.84 95 SER A CA 1
ATOM 743 C C . SER A 1 95 ? -2.347 2.224 16.392 1.00 54.84 95 SER A C 1
ATOM 745 O O . SER A 1 95 ? -2.844 1.382 15.637 1.00 54.84 95 SER A O 1
ATOM 747 N N . ARG A 1 96 ? -1.084 2.135 16.824 1.00 59.41 96 ARG A N 1
ATOM 748 C CA . ARG A 1 96 ? -0.183 1.032 16.476 1.00 59.41 96 ARG A CA 1
ATOM 749 C C . ARG A 1 96 ? -0.560 -0.216 17.261 1.00 59.41 96 ARG A C 1
ATOM 751 O O . ARG A 1 96 ? -0.695 -0.165 18.483 1.00 59.41 96 ARG A O 1
ATOM 758 N N . PHE A 1 97 ? -0.627 -1.358 16.580 1.00 54.12 97 PHE A N 1
ATOM 759 C CA . PHE A 1 97 ? -0.565 -2.635 17.280 1.00 54.12 97 PHE A CA 1
ATOM 760 C C . PHE A 1 97 ? 0.799 -2.747 17.984 1.00 54.12 97 PHE A C 1
ATOM 762 O O . PHE A 1 97 ? 1.817 -2.425 17.359 1.00 54.12 97 PHE A O 1
ATOM 769 N N . PRO A 1 98 ? 0.870 -3.181 19.256 1.00 51.00 98 PRO A N 1
ATOM 770 C CA . PRO A 1 98 ? 2.148 -3.424 19.909 1.00 51.00 98 PRO A CA 1
ATOM 771 C C . PRO A 1 98 ? 2.883 -4.517 19.132 1.00 51.00 98 PRO A C 1
ATOM 773 O O . PRO A 1 98 ? 2.473 -5.675 19.113 1.00 51.00 98 PRO A O 1
ATOM 776 N N . HIS A 1 99 ? 3.942 -4.124 18.429 1.00 49.44 99 HIS A N 1
ATOM 777 C CA . HIS A 1 99 ? 4.738 -5.035 17.622 1.00 49.44 99 HIS A CA 1
ATOM 778 C C . HIS A 1 99 ? 5.597 -5.888 18.569 1.00 49.44 99 HIS A C 1
ATOM 780 O O . HIS A 1 99 ? 6.447 -5.326 19.268 1.00 49.44 99 HIS A O 1
ATOM 786 N N . PRO A 1 100 ? 5.410 -7.219 18.646 1.00 47.72 100 PRO A N 1
ATOM 787 C CA . PRO A 1 100 ? 6.398 -8.064 19.295 1.00 47.72 100 PRO A CA 1
ATOM 788 C C . PRO A 1 100 ? 7.700 -8.023 18.475 1.00 47.72 100 PRO A C 1
ATOM 790 O O . PRO A 1 100 ? 7.643 -7.875 17.258 1.00 47.72 100 PRO A O 1
ATOM 793 N N . PRO A 1 101 ? 8.879 -8.203 19.090 1.00 46.38 101 PRO A N 1
ATOM 794 C CA . PRO A 1 101 ? 10.182 -8.151 18.412 1.00 46.38 101 PRO A CA 1
ATOM 795 C C . PRO A 1 101 ? 10.415 -9.259 17.359 1.00 46.38 101 PRO A C 1
ATOM 797 O O . PRO A 1 101 ? 11.527 -9.414 16.859 1.00 46.38 101 PRO A O 1
ATOM 800 N N . SER A 1 102 ? 9.394 -10.047 17.012 1.00 51.12 102 SER A N 1
ATOM 801 C CA . SER A 1 102 ? 9.458 -11.049 15.953 1.00 51.12 102 SER A CA 1
ATOM 802 C C . SER A 1 102 ? 9.183 -10.405 14.593 1.00 51.12 102 SER A C 1
ATOM 804 O O . SER A 1 102 ? 8.065 -9.979 14.317 1.00 51.12 102 SER A O 1
ATOM 806 N N . SER A 1 103 ? 10.194 -10.414 13.732 1.00 59.19 103 SER A N 1
ATOM 807 C CA . SER A 1 103 ? 10.275 -9.916 12.350 1.00 59.19 103 SER A CA 1
ATOM 808 C C . SER A 1 103 ? 9.319 -10.566 11.325 1.00 59.19 103 SER A C 1
ATOM 810 O O . SER A 1 103 ? 9.622 -10.611 10.134 1.00 59.19 103 SER A O 1
ATOM 812 N N . LEU A 1 104 ? 8.172 -11.096 11.753 1.00 66.88 104 LEU A N 1
ATOM 813 C CA . LEU A 1 104 ? 7.234 -11.831 10.907 1.00 66.88 104 LEU A CA 1
ATOM 814 C C . LEU A 1 104 ? 6.018 -10.961 10.577 1.00 66.88 104 LEU A C 1
ATOM 816 O O . LEU A 1 104 ? 5.134 -10.759 11.410 1.00 66.88 104 LEU A O 1
ATOM 820 N N . ASN A 1 105 ? 5.972 -10.462 9.342 1.00 80.38 105 ASN A N 1
ATOM 821 C CA . ASN A 1 105 ? 4.807 -9.786 8.785 1.00 80.38 105 ASN A CA 1
ATOM 822 C C . ASN A 1 105 ? 4.001 -10.785 7.926 1.00 80.38 105 ASN A C 1
ATOM 824 O O . ASN A 1 105 ? 4.525 -11.272 6.920 1.00 80.38 105 ASN A O 1
ATOM 828 N N . PRO A 1 106 ? 2.739 -11.106 8.280 1.00 83.94 106 PRO A N 1
ATOM 829 C CA . PRO A 1 106 ? 1.923 -12.081 7.550 1.00 83.94 106 PRO A CA 1
ATOM 830 C C . PRO A 1 106 ? 1.748 -11.782 6.055 1.00 83.94 106 PRO A C 1
ATOM 832 O O . PRO A 1 106 ? 1.475 -12.693 5.274 1.00 83.94 106 PRO A O 1
ATOM 835 N N . ILE A 1 107 ? 1.899 -10.521 5.641 1.00 89.38 107 ILE A N 1
ATOM 836 C CA . ILE A 1 107 ? 1.720 -10.117 4.243 1.00 89.38 107 ILE A CA 1
ATOM 837 C C . ILE A 1 107 ? 2.882 -10.534 3.331 1.00 89.38 107 ILE A C 1
ATOM 839 O O . ILE A 1 107 ? 2.692 -10.619 2.121 1.00 89.38 107 ILE A O 1
ATOM 843 N N . GLU A 1 108 ? 4.051 -10.892 3.874 1.00 89.12 108 GLU A N 1
ATOM 844 C CA . GLU A 1 108 ? 5.210 -11.300 3.061 1.00 89.12 108 GLU A CA 1
ATOM 845 C C . GLU A 1 108 ? 4.936 -12.551 2.221 1.00 89.12 108 GLU A C 1
ATOM 847 O O . GLU A 1 108 ? 5.338 -12.628 1.058 1.00 89.12 108 GLU A O 1
ATOM 852 N N . ALA A 1 109 ? 4.185 -13.508 2.772 1.00 89.25 109 ALA A N 1
ATOM 853 C CA . ALA A 1 109 ? 3.746 -14.682 2.022 1.00 89.25 109 ALA A CA 1
ATOM 854 C C . ALA A 1 109 ? 2.825 -14.287 0.856 1.00 89.25 109 ALA A C 1
ATOM 856 O O . ALA A 1 109 ? 2.947 -14.817 -0.243 1.00 89.25 109 ALA A O 1
ATOM 857 N N . ILE A 1 110 ? 1.952 -13.297 1.057 1.00 91.69 110 ILE A N 1
ATOM 858 C CA . ILE A 1 110 ? 1.064 -12.794 0.002 1.00 91.69 110 ILE A CA 1
ATOM 859 C C . ILE A 1 110 ? 1.864 -12.073 -1.087 1.00 91.69 110 ILE A C 1
ATOM 861 O O . ILE A 1 110 ? 1.584 -12.245 -2.271 1.00 91.69 110 ILE A O 1
ATOM 865 N N . TRP A 1 111 ? 2.910 -11.328 -0.719 1.00 92.69 111 TRP A N 1
ATOM 866 C CA . TRP A 1 111 ? 3.822 -10.739 -1.698 1.00 92.69 111 TRP A CA 1
ATOM 867 C C . TRP A 1 111 ? 4.588 -11.777 -2.502 1.00 92.69 111 TRP A C 1
ATOM 869 O O . TRP A 1 111 ? 4.858 -11.548 -3.683 1.00 92.69 111 TRP A O 1
ATOM 879 N N . HIS A 1 112 ? 4.952 -12.901 -1.887 1.00 91.00 112 HIS A N 1
ATOM 880 C CA . HIS A 1 112 ? 5.560 -14.016 -2.598 1.00 91.00 112 HIS A CA 1
ATOM 881 C C . HIS A 1 112 ? 4.610 -14.578 -3.665 1.00 91.00 112 HIS A C 1
ATOM 883 O O . HIS A 1 112 ? 5.008 -14.676 -4.826 1.00 91.00 112 HIS A O 1
ATOM 889 N N . GLU A 1 113 ? 3.352 -14.841 -3.305 1.00 92.00 113 GLU A N 1
ATOM 890 C CA . GLU A 1 113 ? 2.334 -15.342 -4.238 1.00 92.00 113 GLU A CA 1
ATOM 891 C C . GLU A 1 113 ? 2.034 -14.352 -5.368 1.00 92.00 113 GLU A C 1
ATOM 893 O O . GLU A 1 113 ? 2.024 -14.737 -6.535 1.00 92.00 113 GLU A O 1
ATOM 898 N N . LEU A 1 114 ? 1.888 -13.059 -5.058 1.00 91.44 114 LEU A N 1
ATOM 899 C CA . LEU A 1 114 ? 1.689 -12.023 -6.077 1.00 91.44 114 LEU A CA 1
ATOM 900 C C . LEU A 1 114 ? 2.852 -12.004 -7.080 1.00 91.44 114 LEU A C 1
ATOM 902 O O . LEU A 1 114 ? 2.648 -11.994 -8.293 1.00 91.44 114 LEU A O 1
ATOM 906 N N . LYS A 1 115 ? 4.094 -12.038 -6.578 1.00 90.88 115 LYS A N 1
ATOM 907 C CA . LYS A 1 115 ? 5.295 -12.083 -7.422 1.00 90.88 115 LYS A CA 1
ATOM 908 C C . LYS A 1 115 ? 5.345 -13.355 -8.267 1.00 90.88 115 LYS A C 1
ATOM 910 O O . LYS A 1 115 ? 5.760 -13.281 -9.421 1.00 90.88 115 LYS A O 1
ATOM 915 N N . ALA A 1 116 ? 4.951 -14.500 -7.714 1.00 90.88 116 ALA A N 1
ATOM 916 C CA . ALA A 1 116 ? 4.886 -15.756 -8.449 1.00 90.88 116 ALA A CA 1
ATOM 917 C C . ALA A 1 116 ? 3.846 -15.685 -9.576 1.00 90.88 116 ALA A C 1
ATOM 919 O O . ALA A 1 116 ? 4.185 -15.977 -10.718 1.00 90.88 116 ALA A O 1
ATOM 920 N N . GLY A 1 117 ? 2.633 -15.206 -9.292 1.00 88.56 117 GLY A N 1
ATOM 921 C CA . GLY A 1 117 ? 1.572 -15.083 -10.292 1.00 88.56 117 GLY A CA 1
ATOM 922 C C . GLY A 1 117 ? 1.901 -14.102 -11.419 1.00 88.56 117 GLY A C 1
ATOM 923 O O . GLY A 1 117 ? 1.620 -14.386 -12.577 1.00 88.56 117 GLY A O 1
ATOM 924 N N . VAL A 1 118 ? 2.582 -12.987 -11.128 1.00 88.00 118 VAL A N 1
ATOM 925 C CA . VAL A 1 118 ? 3.055 -12.072 -12.186 1.00 88.00 118 VAL A CA 1
ATOM 926 C C . VAL A 1 118 ? 4.122 -12.736 -13.068 1.00 88.00 118 VAL A C 1
ATOM 928 O O . VAL A 1 118 ? 4.162 -12.487 -14.270 1.00 88.00 118 VAL A O 1
ATOM 931 N N . ARG A 1 119 ? 4.979 -13.597 -12.503 1.00 85.88 119 ARG A N 1
ATOM 932 C CA . ARG A 1 119 ? 6.036 -14.313 -13.246 1.00 85.88 119 ARG A CA 1
ATOM 933 C C . ARG A 1 119 ? 5.513 -15.454 -14.112 1.00 85.88 119 ARG A C 1
ATOM 935 O O . ARG A 1 119 ? 6.196 -15.840 -15.051 1.00 85.88 119 ARG A O 1
ATOM 942 N N . THR A 1 120 ? 4.353 -16.019 -13.790 1.00 86.50 120 THR A N 1
ATOM 943 C CA . THR A 1 120 ? 3.744 -17.098 -14.582 1.00 86.50 120 THR A CA 1
ATOM 944 C C . THR A 1 120 ? 2.889 -16.578 -15.736 1.00 86.50 120 THR A C 1
ATOM 946 O O . THR A 1 120 ? 2.367 -17.380 -16.512 1.00 86.50 120 THR A O 1
ATOM 949 N N . LEU A 1 121 ? 2.746 -15.255 -15.887 1.00 83.62 121 LEU A N 1
ATOM 950 C CA . LEU A 1 121 ? 2.075 -14.663 -17.039 1.00 83.62 121 LEU A CA 1
ATOM 951 C C . LEU A 1 121 ? 2.843 -14.985 -18.326 1.00 83.62 121 LEU A C 1
ATOM 953 O O . LEU A 1 121 ? 4.053 -14.786 -18.414 1.00 83.62 121 LEU A O 1
ATOM 957 N N . GLN A 1 122 ? 2.110 -15.463 -19.334 1.00 74.38 122 GLN A N 1
ATOM 958 C CA . GLN A 1 122 ? 2.662 -15.818 -20.643 1.00 74.38 122 GLN A CA 1
ATOM 959 C C . GLN A 1 122 ? 3.365 -14.615 -21.296 1.00 74.38 122 GLN A C 1
ATOM 961 O O . GLN A 1 122 ? 4.496 -14.737 -21.769 1.00 74.38 122 GLN A O 1
ATOM 966 N N . ASP A 1 123 ? 2.732 -13.440 -21.231 1.00 77.12 123 ASP A N 1
ATOM 967 C CA . ASP A 1 123 ? 3.316 -12.173 -21.660 1.00 77.12 123 ASP A CA 1
ATOM 968 C C . ASP A 1 123 ? 3.963 -11.469 -20.467 1.00 77.12 123 ASP A C 1
ATOM 970 O O . ASP A 1 123 ? 3.282 -10.963 -19.571 1.00 77.12 123 ASP A O 1
ATOM 974 N N . HIS A 1 124 ? 5.295 -11.423 -20.458 1.00 77.62 124 HIS A N 1
ATOM 975 C CA . HIS A 1 124 ? 6.035 -10.734 -19.409 1.00 77.62 124 HIS A CA 1
ATOM 976 C C . HIS A 1 124 ? 5.868 -9.219 -19.583 1.00 77.62 124 HIS A C 1
ATOM 978 O O . HIS A 1 124 ? 6.287 -8.681 -20.612 1.00 77.62 124 HIS A O 1
ATOM 984 N N . PRO A 1 125 ? 5.283 -8.500 -18.608 1.00 80.25 125 PRO A N 1
ATOM 985 C CA . PRO A 1 125 ? 5.033 -7.075 -18.756 1.00 80.25 125 PRO A CA 1
ATOM 986 C C . PRO A 1 125 ? 6.353 -6.294 -18.824 1.00 80.25 125 PRO A C 1
ATOM 988 O O . PRO A 1 125 ? 7.109 -6.213 -17.855 1.00 80.25 125 PRO A O 1
ATOM 991 N N . THR A 1 126 ? 6.615 -5.697 -19.986 1.00 82.06 126 THR A N 1
ATOM 992 C CA . THR A 1 126 ? 7.792 -4.855 -20.264 1.00 82.06 126 THR A CA 1
ATOM 993 C C . THR A 1 126 ? 7.481 -3.359 -20.229 1.00 82.06 126 THR A C 1
ATOM 995 O O . THR A 1 126 ? 8.387 -2.542 -20.372 1.00 82.06 126 THR A O 1
ATOM 998 N N . MET A 1 127 ? 6.212 -2.995 -20.022 1.00 85.06 127 MET A N 1
ATOM 999 C CA . MET A 1 127 ? 5.715 -1.621 -19.925 1.00 85.06 127 MET A CA 1
ATOM 1000 C C . MET A 1 127 ? 5.065 -1.383 -18.561 1.00 85.06 127 MET A C 1
ATOM 1002 O O . MET A 1 127 ? 4.510 -2.309 -17.969 1.00 85.06 127 MET A O 1
ATOM 1006 N N . LEU A 1 128 ? 5.119 -0.135 -18.079 1.00 84.38 128 LEU A N 1
ATOM 1007 C CA . LEU A 1 128 ? 4.584 0.255 -16.769 1.00 84.38 128 LEU A CA 1
ATOM 1008 C C . LEU A 1 128 ? 3.101 -0.101 -16.634 1.00 84.38 128 LEU A C 1
ATOM 1010 O O . LEU A 1 128 ? 2.737 -0.838 -15.726 1.00 84.38 128 LEU A O 1
ATOM 1014 N N . GLU A 1 129 ? 2.282 0.331 -17.589 1.00 87.06 129 GLU A N 1
ATOM 1015 C CA . GLU A 1 129 ? 0.837 0.077 -17.593 1.00 87.06 129 GLU A CA 1
ATOM 1016 C C . GLU A 1 129 ? 0.504 -1.417 -17.584 1.00 87.06 129 GLU A C 1
ATOM 1018 O O . GLU A 1 129 ? -0.349 -1.877 -16.828 1.00 87.06 129 GLU A O 1
ATOM 1023 N N . SER A 1 130 ? 1.226 -2.209 -18.380 1.00 86.94 130 SER A N 1
ATOM 1024 C CA . SER A 1 130 ? 1.038 -3.660 -18.426 1.00 86.94 130 SER A CA 1
ATOM 1025 C C . SER A 1 130 ? 1.428 -4.327 -17.106 1.00 86.94 130 SER A C 1
ATOM 1027 O O . SER A 1 130 ? 0.784 -5.291 -16.698 1.00 86.94 130 SER A O 1
ATOM 1029 N N . LEU A 1 131 ? 2.452 -3.813 -16.417 1.00 88.12 131 LEU A N 1
ATOM 1030 C CA . LEU A 1 131 ? 2.857 -4.313 -15.105 1.00 88.12 131 LEU A CA 1
ATOM 1031 C C . LEU A 1 131 ? 1.837 -3.941 -14.020 1.00 88.12 131 LEU A C 1
ATOM 1033 O O . LEU A 1 131 ? 1.510 -4.783 -13.189 1.00 88.12 131 LEU A O 1
ATOM 1037 N N . ILE A 1 132 ? 1.295 -2.723 -14.054 1.00 89.19 132 ILE A N 1
ATOM 1038 C CA . ILE A 1 132 ? 0.212 -2.289 -13.159 1.00 89.19 132 ILE A CA 1
ATOM 1039 C C . ILE A 1 132 ? -1.023 -3.172 -13.365 1.00 89.19 132 ILE A C 1
ATOM 1041 O O . ILE A 1 132 ? -1.556 -3.731 -12.406 1.00 89.19 132 ILE A O 1
ATOM 1045 N N . ALA A 1 133 ? -1.435 -3.376 -14.618 1.00 89.75 133 ALA A N 1
ATOM 1046 C CA . ALA A 1 133 ? -2.565 -4.236 -14.952 1.00 89.75 133 ALA A CA 1
ATOM 1047 C C . ALA A 1 133 ? -2.346 -5.687 -14.489 1.00 89.75 133 ALA A C 1
ATOM 1049 O O . ALA A 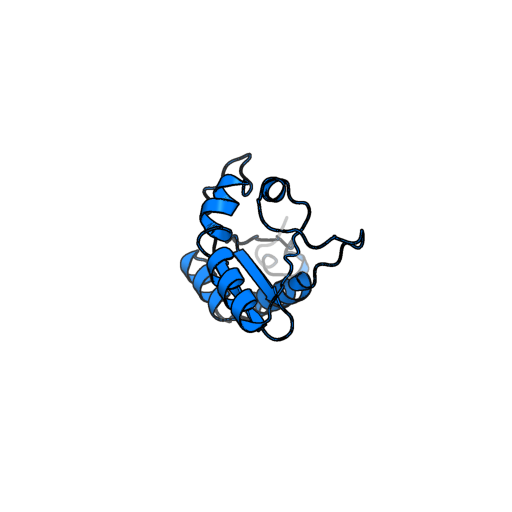1 133 ? -3.267 -6.314 -13.966 1.00 89.75 133 ALA A O 1
ATOM 1050 N N . ALA A 1 134 ? -1.126 -6.214 -14.633 1.00 89.81 134 ALA A N 1
ATOM 1051 C CA . ALA A 1 134 ? -0.766 -7.543 -14.150 1.00 89.81 134 ALA A CA 1
ATOM 1052 C C . ALA A 1 134 ? -0.899 -7.667 -12.624 1.00 89.81 134 ALA A C 1
ATOM 1054 O O . ALA A 1 134 ? -1.468 -8.645 -12.147 1.00 89.81 134 ALA A O 1
ATOM 1055 N N . VAL A 1 135 ? -0.437 -6.667 -11.864 1.00 89.88 135 VAL A N 1
ATOM 1056 C CA . VAL A 1 135 ? -0.536 -6.645 -10.393 1.00 89.88 135 VAL A CA 1
ATOM 1057 C C . VAL A 1 135 ? -1.987 -6.724 -9.912 1.00 89.88 135 VAL A C 1
ATOM 1059 O O . VAL A 1 135 ? -2.253 -7.370 -8.905 1.00 89.88 135 VAL A O 1
ATOM 1062 N N . HIS A 1 136 ? -2.931 -6.118 -10.633 1.00 89.38 136 HIS A N 1
ATOM 1063 C CA . HIS A 1 136 ? -4.353 -6.160 -10.276 1.00 89.38 136 HIS A CA 1
ATOM 1064 C C . HIS A 1 136 ? -5.100 -7.409 -10.771 1.00 89.38 136 HIS A C 1
ATOM 1066 O O . HIS A 1 136 ? -6.242 -7.628 -10.370 1.00 89.38 136 HIS A O 1
ATOM 1072 N N . LYS A 1 137 ? -4.493 -8.209 -11.655 1.00 86.62 137 LYS A N 1
ATOM 1073 C CA . LYS A 1 137 ? -5.128 -9.384 -12.273 1.00 86.62 137 LYS A CA 1
ATOM 1074 C C . LYS A 1 137 ? -4.889 -10.686 -11.497 1.00 86.62 137 LYS A C 1
ATOM 1076 O O . LYS A 1 137 ? -5.690 -11.609 -11.629 1.00 86.62 137 L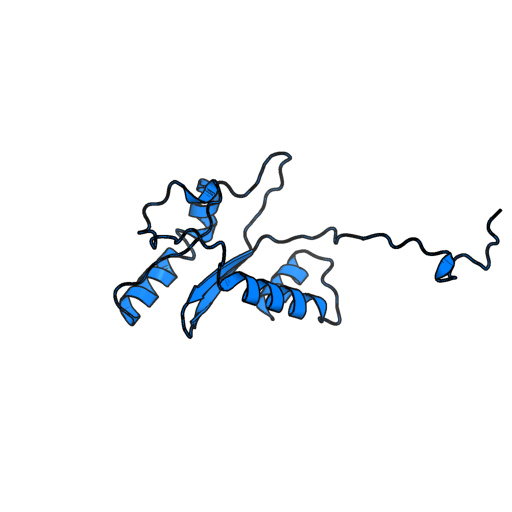YS A O 1
ATOM 1081 N N . VAL A 1 138 ? -3.781 -10.762 -10.760 1.00 77.25 138 VAL A N 1
ATOM 1082 C CA . VAL A 1 138 ? -3.335 -11.929 -9.972 1.00 77.25 138 VAL A CA 1
ATOM 1083 C C . VAL A 1 138 ? -4.026 -11.958 -8.609 1.00 77.25 138 VAL A C 1
ATOM 1085 O O . VAL A 1 138 ? -4.500 -13.045 -8.210 1.00 77.25 138 VAL A O 1
#

InterPro domains:
  IPR036397 Ribonuclease H su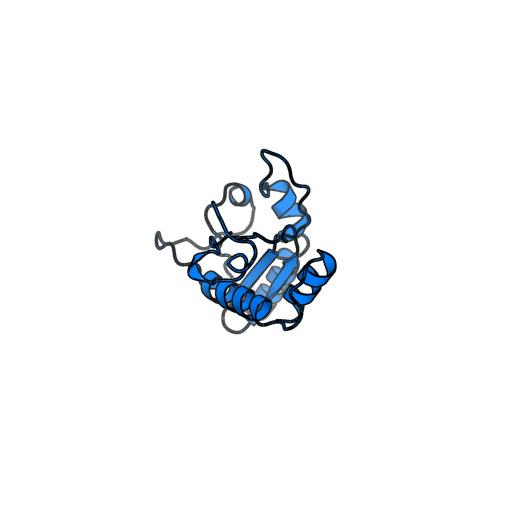perfamily [G3DSA:3.30.420.10] (1-138)

Radius of gyration: 20.16 Å; chains: 1; bounding box: 58×36×54 Å

Secondary structure (DSSP, 8-state):
---TTSTT-GGG--------S---EEEEEEETTEEEEEEEEP----TT-PPPHHHHIIIIIIIIIHHHHHHHHHHHSS--B-----GGGTT--S-B----S----THHHHHHHHHHHHHT-SS---SHHHHHHHHHH-

Foldseek 3Di:
DDDPVCCPPPVNDDDDPPDQPDDWDWDFDDDVPDGFDIDTADDPDDPPDDDALVSCCVRPVPPGVVVRVVVVCVVPPDDADEDDPDNSPPDDPGHHDPDDPDPDDPCVVVVVVLVVQQVPDPDNDNDHVVSRVSSVVD

pLDDT: mean 78.26, std 15.65, range [46.38, 95.75]

Sequence (138 aa):
MRRADEEFEEDCLVPTFKQSTVRVMVWGCIMKGKKGPLTVMEYAGGKKGGINARIYQEQVLDPVLLPFWTQVESERGSVSFQHDGAPAHTDHSISRFPHPPSSLNPIEAIWHELKAGVRTLQDHPTMLESLIAAVHKV

Organism: NCBI:txid2823264